Protein AF-A0AAN7Q742-F1 (afdb_monomer_lite)

Secondary structure (DSSP, 8-state):
-PPPPPGGGGSPPPS-SS--EE-HHHHHHHHHTTPPBTTTB-------GGGGG---------SS-TTHHHHHHHHHHHHHHHTT-TT----EETTHHHHHHTS-HHHHTTSTT--HHHHH--

Radius of gyration: 15.39 Å; chains: 1; bounding box: 45×22×41 Å

pLDDT: mean 76.86, std 18.13, range [30.62, 95.25]

Organism: NCBI:txid1690604

InterPro domains:
  IPR036873 Rhodanese-like domain superfamily [G3DSA:3.40.250.10] (50-120)
  IPR036873 Rhodanese-like domain superfamily [SSF52821] (8-108)

Foldseek 3Di:
DDDPDDPCVVDDFFPQQDFAEDELVNVLVCVVVVPDDPPNDDADDPDDVVCPPDPWPDGADDAPPSHRLSRVLSVVQNVCVVVVPPPDHGHHYVNTPLCQLPVDDSSCVSIGPDDNVSNPPD

Sequence (122 aa):
MAASKEWHEAYPNPRNQSPDAISRQALLERLRKGQKPGVDFLLVDLRKADHQMTRQLIRVHAGSSQHRGSRAAGWFDDLIKDRQVADVQSFILRDGIAGWARAGDEYTQMMDEYDAETWTSK

Structure (mmCIF, N/CA/C/O backbone):
data_AF-A0AAN7Q742-F1
#
_entry.id   AF-A0AAN7Q742-F1
#
loop_
_atom_site.group_PDB
_atom_site.id
_atom_site.type_symbol
_atom_site.label_atom_id
_atom_site.label_alt_id
_atom_site.label_comp_id
_atom_site.label_asym_id
_atom_site.label_entity_id
_atom_site.label_seq_id
_atom_site.pdbx_PDB_ins_code
_atom_site.Cartn_x
_atom_site.Cartn_y
_atom_site.Cartn_z
_atom_site.occupancy
_atom_site.B_iso_or_equiv
_atom_site.auth_seq_id
_atom_site.auth_comp_id
_atom_site.auth_asym_id
_atom_site.auth_atom_id
_atom_site.pdbx_PDB_model_num
ATOM 1 N N . MET A 1 1 ? 30.464 3.046 15.344 1.00 41.50 1 MET A N 1
ATOM 2 C CA . MET A 1 1 ? 29.508 1.945 15.096 1.00 41.50 1 MET A CA 1
ATOM 3 C C . MET A 1 1 ? 29.316 1.843 13.592 1.00 41.50 1 MET A C 1
ATOM 5 O O . MET A 1 1 ? 28.862 2.817 13.008 1.00 41.50 1 MET A O 1
ATOM 9 N N . ALA A 1 2 ? 29.749 0.756 12.950 1.00 45.69 2 ALA A N 1
ATOM 10 C CA . ALA A 1 2 ? 29.510 0.570 11.518 1.00 45.69 2 ALA A CA 1
ATOM 11 C C . ALA A 1 2 ? 28.006 0.353 11.291 1.00 45.69 2 ALA A C 1
ATOM 13 O O . ALA A 1 2 ? 27.400 -0.457 11.993 1.00 45.69 2 ALA A O 1
ATOM 14 N N . ALA A 1 3 ? 27.407 1.094 10.357 1.00 54.09 3 ALA A N 1
ATOM 15 C CA . ALA A 1 3 ? 26.034 0.847 9.936 1.00 54.09 3 ALA A CA 1
ATOM 16 C C . ALA A 1 3 ? 25.941 -0.595 9.421 1.00 54.09 3 ALA A C 1
ATOM 18 O O . ALA A 1 3 ? 26.733 -1.011 8.573 1.00 54.09 3 ALA A O 1
ATOM 19 N N . SER A 1 4 ? 25.020 -1.382 9.973 1.00 60.75 4 SER A N 1
ATOM 20 C CA . SER A 1 4 ? 24.768 -2.738 9.498 1.00 60.75 4 SER A CA 1
ATOM 21 C C . SER A 1 4 ? 24.327 -2.676 8.040 1.00 60.75 4 SER A C 1
ATOM 23 O O . SER A 1 4 ? 23.328 -2.023 7.740 1.00 60.75 4 SER A O 1
ATOM 25 N N . LYS A 1 5 ? 25.059 -3.360 7.156 1.00 67.50 5 LYS A N 1
ATOM 26 C CA . LYS A 1 5 ? 24.714 -3.489 5.739 1.00 67.50 5 LYS A CA 1
ATOM 27 C C . LYS A 1 5 ? 23.284 -4.013 5.613 1.00 67.50 5 LYS A C 1
ATOM 29 O O . LYS A 1 5 ? 22.964 -5.074 6.157 1.00 67.50 5 LYS A O 1
ATOM 34 N N . GLU A 1 6 ? 22.411 -3.279 4.938 1.00 73.56 6 GLU A N 1
ATOM 35 C CA . GLU A 1 6 ? 21.035 -3.724 4.771 1.00 73.56 6 GLU A CA 1
ATOM 36 C C . GLU A 1 6 ? 20.963 -4.909 3.788 1.00 73.56 6 GLU A C 1
ATOM 38 O O . GLU A 1 6 ? 21.650 -4.931 2.771 1.00 73.56 6 GLU A O 1
ATOM 43 N N . TRP A 1 7 ? 20.110 -5.910 4.049 1.00 74.00 7 TRP A N 1
ATOM 44 C CA . TRP A 1 7 ? 20.070 -7.151 3.247 1.00 74.00 7 TRP A CA 1
ATOM 45 C C . TRP A 1 7 ? 19.805 -6.908 1.754 1.00 74.00 7 TRP A C 1
ATOM 47 O O . TRP A 1 7 ? 20.313 -7.629 0.900 1.00 74.00 7 TRP A O 1
ATOM 57 N N . HIS A 1 8 ? 19.029 -5.873 1.431 1.00 70.19 8 HIS A N 1
ATOM 58 C CA . HIS A 1 8 ? 18.683 -5.520 0.059 1.00 70.19 8 HIS A CA 1
ATOM 59 C C . HIS A 1 8 ? 19.886 -4.943 -0.708 1.00 70.19 8 HIS A C 1
ATOM 61 O O . HIS A 1 8 ? 19.874 -4.913 -1.934 1.00 70.19 8 HIS A O 1
ATOM 67 N N . GLU A 1 9 ? 20.958 -4.522 -0.030 1.00 78.25 9 GLU A N 1
ATOM 68 C CA . GLU A 1 9 ? 22.229 -4.133 -0.661 1.00 78.25 9 GLU A CA 1
ATOM 69 C C . GLU A 1 9 ? 23.014 -5.325 -1.231 1.00 78.25 9 GLU A C 1
ATOM 71 O O . GLU A 1 9 ? 23.965 -5.120 -1.982 1.00 78.25 9 GLU A O 1
ATOM 76 N N . ALA A 1 10 ? 22.646 -6.567 -0.894 1.00 84.12 10 ALA A N 1
ATOM 77 C CA . ALA A 1 10 ? 23.221 -7.763 -1.514 1.00 84.12 10 ALA A CA 1
ATOM 78 C C . ALA A 1 10 ? 22.672 -8.030 -2.930 1.00 84.12 10 ALA A C 1
ATOM 80 O O . ALA A 1 10 ? 23.202 -8.880 -3.640 1.00 84.12 10 ALA A O 1
ATOM 81 N N . TYR A 1 11 ? 21.623 -7.310 -3.335 1.00 81.38 11 TYR A N 1
ATOM 82 C CA . TYR A 1 11 ? 20.916 -7.496 -4.598 1.00 81.38 11 TYR A CA 1
ATOM 83 C C . TYR A 1 11 ? 21.077 -6.265 -5.507 1.00 81.38 11 TYR A C 1
ATOM 85 O O . TYR A 1 11 ? 21.197 -5.136 -5.002 1.00 81.38 11 TYR A O 1
ATOM 93 N N . PRO A 1 12 ? 21.072 -6.451 -6.844 1.00 88.31 12 PRO A N 1
ATOM 94 C CA . PRO A 1 12 ? 21.173 -5.347 -7.794 1.00 88.31 12 PRO A CA 1
ATOM 95 C C . PRO A 1 12 ? 20.005 -4.369 -7.639 1.00 88.31 12 PRO A C 1
ATOM 97 O O . PRO A 1 12 ? 18.919 -4.728 -7.182 1.00 88.31 12 PRO A O 1
ATOM 100 N N . ASN A 1 13 ? 20.216 -3.115 -8.038 1.00 89.69 13 ASN A N 1
ATOM 101 C CA . ASN A 1 13 ? 19.116 -2.159 -8.129 1.00 89.69 13 ASN A CA 1
ATOM 102 C C . ASN A 1 13 ? 18.089 -2.624 -9.172 1.00 89.69 13 ASN A C 1
ATOM 104 O O . ASN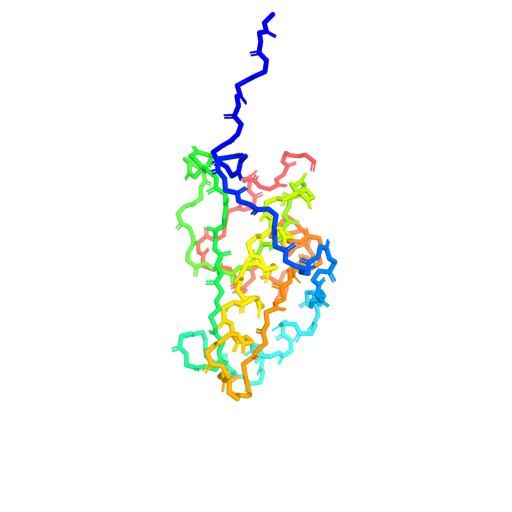 A 1 13 ? 18.502 -3.135 -10.214 1.00 89.69 13 ASN A O 1
ATOM 108 N N . PRO A 1 14 ? 16.784 -2.420 -8.925 1.00 89.69 14 PRO A N 1
ATOM 109 C CA . PRO A 1 14 ? 15.793 -2.601 -9.975 1.00 89.69 14 PRO A CA 1
ATOM 110 C C . PRO A 1 14 ? 16.036 -1.616 -11.123 1.00 89.69 14 PRO A C 1
ATOM 112 O O . PRO A 1 14 ? 16.585 -0.526 -10.903 1.00 89.69 14 PRO A O 1
ATOM 115 N N . ARG A 1 15 ? 15.597 -1.969 -12.339 1.00 92.62 15 ARG A N 1
ATOM 116 C CA . ARG A 1 15 ? 15.672 -1.052 -13.494 1.00 92.62 15 ARG A CA 1
ATOM 117 C C . ARG A 1 15 ? 14.778 0.163 -13.266 1.00 92.62 15 ARG A C 1
ATOM 119 O O . ARG A 1 15 ? 15.169 1.283 -13.584 1.00 92.62 15 ARG A O 1
ATOM 126 N N . ASN A 1 16 ? 13.604 -0.049 -12.673 1.00 83.38 16 ASN A N 1
ATOM 127 C CA . ASN A 1 16 ? 12.715 1.026 -12.252 1.00 83.38 16 ASN A CA 1
ATOM 128 C C . ASN A 1 16 ? 13.033 1.485 -10.820 1.00 83.38 16 ASN A C 1
ATOM 130 O O . ASN A 1 16 ? 12.700 0.811 -9.845 1.00 83.38 16 ASN A O 1
ATOM 134 N N . GLN A 1 17 ? 13.665 2.655 -10.697 1.00 82.44 17 GLN A N 1
ATOM 135 C CA . GLN A 1 17 ? 14.000 3.267 -9.404 1.00 82.44 17 GLN A CA 1
ATOM 136 C C . GLN A 1 17 ? 12.948 4.264 -8.902 1.00 82.44 17 GLN A C 1
ATOM 138 O O . GLN A 1 17 ? 13.081 4.800 -7.803 1.00 82.44 17 GLN A O 1
ATOM 143 N N . SER A 1 18 ? 11.895 4.520 -9.678 1.00 83.88 18 SER A N 1
ATOM 144 C CA . SER A 1 18 ? 10.779 5.391 -9.297 1.00 83.88 18 SER A CA 1
ATOM 145 C C . SER A 1 18 ? 9.458 4.687 -9.600 1.00 83.88 18 SER A C 1
ATOM 147 O O . SER A 1 18 ? 8.766 5.071 -10.541 1.00 83.88 18 SER A O 1
ATOM 149 N N . PRO A 1 19 ? 9.119 3.626 -8.840 1.00 82.44 19 PRO A N 1
ATOM 150 C CA . PRO A 1 19 ? 7.894 2.876 -9.071 1.00 82.44 19 PRO A CA 1
ATOM 151 C C . PRO A 1 19 ? 6.661 3.756 -8.905 1.00 82.44 19 PRO A C 1
ATOM 153 O O . PRO A 1 19 ? 6.647 4.684 -8.089 1.00 82.44 19 PRO A O 1
ATOM 156 N N . ASP A 1 20 ? 5.604 3.404 -9.629 1.00 83.69 20 ASP A N 1
ATOM 157 C CA . ASP A 1 20 ? 4.326 4.089 -9.522 1.00 83.69 20 ASP A CA 1
ATOM 158 C C . ASP A 1 20 ? 3.764 3.986 -8.101 1.00 83.69 20 ASP A C 1
ATOM 160 O O . ASP A 1 20 ? 3.949 2.995 -7.389 1.00 83.69 20 ASP A O 1
ATOM 164 N N . ALA A 1 21 ? 3.041 5.021 -7.680 1.00 84.75 21 ALA A N 1
ATOM 165 C CA . ALA A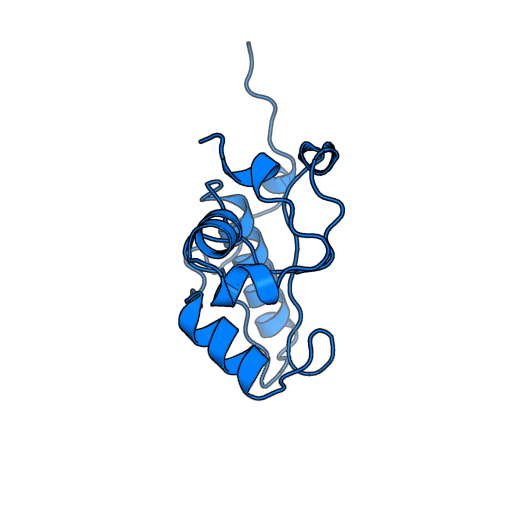 1 21 ? 2.447 5.087 -6.354 1.00 84.75 21 ALA A CA 1
ATOM 166 C C . ALA A 1 21 ? 0.919 5.106 -6.427 1.00 84.75 21 ALA A C 1
ATOM 168 O O . ALA A 1 21 ? 0.337 5.973 -7.081 1.00 84.75 21 ALA A O 1
ATOM 169 N N . ILE A 1 22 ? 0.266 4.223 -5.670 1.00 88.19 22 ILE A N 1
ATOM 170 C CA . ILE A 1 22 ? -1.174 4.286 -5.406 1.00 88.19 22 ILE A CA 1
ATOM 171 C C . ILE A 1 22 ? -1.431 5.123 -4.145 1.00 88.19 22 ILE A C 1
ATOM 173 O O . ILE A 1 22 ? -0.676 5.057 -3.172 1.00 88.19 22 ILE A O 1
ATOM 177 N N . SER A 1 23 ? -2.480 5.946 -4.152 1.00 91.81 23 SER A N 1
ATOM 178 C CA . SER A 1 23 ? -2.907 6.685 -2.959 1.00 91.81 23 SER A CA 1
ATOM 179 C C . SER A 1 23 ? -3.750 5.805 -2.036 1.00 91.81 23 SER A C 1
ATOM 181 O O . SER A 1 23 ? -4.414 4.867 -2.484 1.00 91.81 23 SER A O 1
ATOM 183 N N . ARG A 1 24 ? -3.784 6.144 -0.741 1.00 92.00 24 ARG A N 1
ATOM 184 C CA . ARG A 1 24 ? -4.675 5.480 0.222 1.00 92.00 24 ARG A CA 1
ATOM 185 C C . ARG A 1 24 ? -6.145 5.569 -0.197 1.00 92.00 24 ARG A C 1
ATOM 187 O O . ARG A 1 24 ? -6.850 4.577 -0.106 1.00 92.00 24 ARG A O 1
ATOM 194 N N . GLN A 1 25 ? -6.576 6.706 -0.745 1.00 95.25 25 GLN A N 1
ATOM 195 C CA . GLN A 1 25 ? -7.941 6.903 -1.237 1.00 95.25 25 GLN A CA 1
ATOM 196 C C . GLN A 1 25 ? -8.255 5.945 -2.389 1.00 95.25 25 GLN A C 1
ATOM 198 O O . GLN A 1 25 ? -9.267 5.257 -2.362 1.00 95.25 25 GLN A O 1
ATOM 203 N N . ALA A 1 26 ? -7.369 5.853 -3.387 1.00 92.50 26 ALA A N 1
ATOM 204 C CA . ALA A 1 26 ? -7.588 4.980 -4.537 1.00 92.50 26 ALA A CA 1
ATOM 205 C C . ALA A 1 26 ? -7.643 3.500 -4.133 1.00 92.50 26 ALA A C 1
ATOM 207 O O . ALA A 1 26 ? -8.426 2.738 -4.697 1.00 92.50 26 ALA A O 1
ATOM 208 N N . LEU A 1 27 ? -6.833 3.090 -3.154 1.00 91.12 27 LEU A N 1
ATOM 209 C CA . LEU A 1 27 ? -6.877 1.730 -2.626 1.00 91.12 27 LEU A CA 1
ATOM 210 C C . LEU A 1 27 ? -8.120 1.475 -1.758 1.00 91.12 27 LEU A C 1
ATOM 212 O O . LEU A 1 27 ? -8.733 0.418 -1.883 1.00 91.12 27 LEU A O 1
ATOM 216 N N . LEU A 1 28 ? -8.537 2.439 -0.935 1.00 92.81 28 LEU A N 1
ATOM 217 C CA . LEU A 1 28 ? -9.779 2.345 -0.166 1.00 92.81 28 LEU A CA 1
ATOM 218 C C . LEU A 1 28 ? -10.994 2.191 -1.088 1.00 92.81 28 LEU A C 1
ATOM 220 O O . LEU A 1 28 ? -11.844 1.338 -0.854 1.00 92.81 28 LEU A O 1
ATOM 224 N N . GLU A 1 29 ? -11.039 2.940 -2.189 1.00 94.44 29 GLU A N 1
ATOM 225 C CA . GLU A 1 29 ? -12.103 2.811 -3.187 1.00 94.44 29 GLU A CA 1
ATOM 226 C C . GLU A 1 29 ? -12.120 1.434 -3.865 1.00 94.44 29 GLU A C 1
ATOM 228 O O . GLU A 1 29 ? -13.192 0.900 -4.147 1.00 94.44 29 GLU A O 1
ATOM 233 N N . ARG A 1 30 ? -10.957 0.812 -4.094 1.00 90.00 30 ARG A N 1
ATOM 234 C CA . ARG A 1 30 ? -10.885 -0.573 -4.593 1.00 90.00 30 ARG A CA 1
ATOM 235 C C . ARG A 1 30 ? -11.496 -1.558 -3.600 1.00 90.00 30 ARG A C 1
ATOM 237 O O . ARG A 1 30 ? -12.313 -2.388 -3.996 1.00 90.00 30 ARG A O 1
ATOM 244 N N . LEU A 1 31 ? -11.150 -1.421 -2.321 1.00 89.88 31 LEU A N 1
ATOM 245 C CA . LEU A 1 31 ? -11.699 -2.247 -1.247 1.00 89.88 31 LEU A CA 1
ATOM 246 C C . LEU A 1 31 ? -13.220 -2.067 -1.116 1.00 89.88 31 LEU A C 1
ATOM 248 O O . LEU A 1 31 ? -13.954 -3.051 -1.070 1.00 89.88 31 LEU A O 1
ATOM 252 N N . ARG A 1 32 ? -13.711 -0.822 -1.147 1.00 91.94 32 ARG A N 1
ATOM 253 C CA . ARG A 1 32 ? -15.150 -0.499 -1.099 1.00 91.94 32 ARG A CA 1
ATOM 254 C C . ARG A 1 32 ? -15.931 -1.051 -2.286 1.00 91.94 32 ARG A C 1
ATOM 256 O O . ARG A 1 32 ? -17.075 -1.462 -2.130 1.00 91.94 32 ARG A O 1
ATOM 263 N N . LYS A 1 33 ? -15.308 -1.103 -3.466 1.00 93.88 33 LYS A N 1
ATOM 264 C CA . LYS A 1 33 ? -15.876 -1.739 -4.667 1.00 93.88 33 LYS A CA 1
ATOM 265 C C . LYS A 1 33 ? -15.874 -3.269 -4.605 1.00 93.88 33 LYS A C 1
ATOM 267 O O . LYS A 1 33 ? -16.307 -3.908 -5.558 1.00 93.88 33 LYS A O 1
ATOM 272 N N . GLY A 1 34 ? -15.401 -3.858 -3.507 1.00 89.19 34 GLY A N 1
ATOM 273 C CA . GLY A 1 34 ? -15.400 -5.298 -3.290 1.00 89.19 34 GLY A CA 1
ATOM 274 C C . GLY A 1 34 ? -14.250 -6.033 -3.973 1.00 89.19 34 GLY A C 1
ATOM 275 O O . GLY A 1 34 ? -14.330 -7.256 -4.086 1.00 89.19 34 GLY A O 1
ATOM 276 N N . GLN A 1 35 ? -13.196 -5.331 -4.417 1.00 87.19 35 GLN A N 1
ATOM 277 C CA . GLN A 1 35 ? -11.982 -6.004 -4.885 1.00 87.19 35 GLN A CA 1
ATOM 278 C C . GLN A 1 35 ? -11.354 -6.787 -3.733 1.00 87.19 35 GLN A C 1
ATOM 280 O O . GLN A 1 35 ? -11.168 -6.260 -2.632 1.00 87.19 35 GLN A O 1
ATOM 285 N N . LYS A 1 36 ? -11.023 -8.050 -3.992 1.00 79.12 36 LYS A N 1
ATOM 286 C CA . LYS A 1 36 ? -10.573 -9.004 -2.984 1.00 79.12 36 LYS A CA 1
ATOM 287 C C . LYS A 1 36 ? -9.050 -9.150 -3.017 1.00 79.12 36 LYS A C 1
ATOM 289 O O . LYS A 1 36 ? -8.497 -9.546 -4.051 1.00 79.12 36 LYS A O 1
ATOM 294 N N . PRO A 1 37 ? -8.360 -8.907 -1.887 1.00 78.69 37 PRO A N 1
ATOM 295 C CA . PRO A 1 37 ? -6.959 -9.277 -1.742 1.00 78.69 37 PRO A CA 1
ATOM 296 C C . PRO A 1 37 ? -6.739 -10.765 -2.055 1.00 78.69 37 PRO A C 1
ATOM 298 O O . PRO A 1 37 ? -7.534 -11.615 -1.657 1.00 78.69 37 PRO A O 1
ATOM 301 N N . GLY A 1 38 ? -5.660 -11.087 -2.768 1.00 73.94 38 GLY A N 1
ATOM 302 C CA . GLY A 1 38 ? -5.326 -12.452 -3.192 1.00 73.94 38 GLY A CA 1
ATOM 303 C C . GLY A 1 38 ? -6.072 -12.943 -4.437 1.00 73.94 38 GLY A C 1
ATOM 304 O O . GLY A 1 38 ? -5.732 -14.007 -4.946 1.00 73.94 38 GLY A O 1
ATOM 305 N N . VAL A 1 39 ? -7.040 -12.170 -4.942 1.00 82.25 39 VAL A N 1
ATOM 306 C CA . VAL A 1 39 ? -7.725 -12.427 -6.217 1.00 82.25 39 VAL A CA 1
ATOM 307 C C . VAL A 1 39 ? -7.445 -11.285 -7.189 1.00 82.25 39 VAL A C 1
ATOM 309 O O . VAL A 1 39 ? -6.795 -11.497 -8.206 1.00 82.25 39 VAL A O 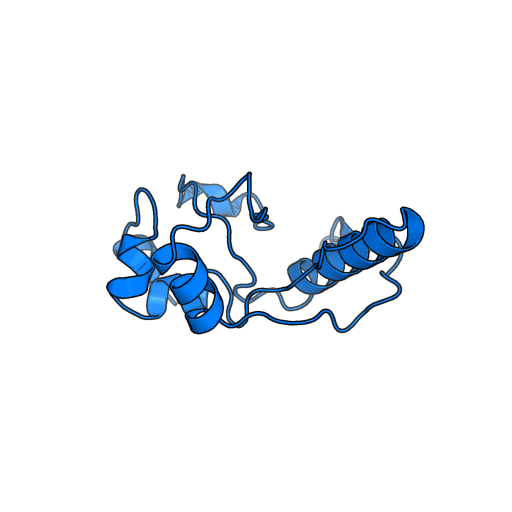1
ATOM 312 N N . ASP A 1 40 ? -7.876 -10.069 -6.841 1.00 82.31 40 ASP A N 1
ATOM 313 C CA . ASP A 1 40 ? -7.791 -8.896 -7.721 1.00 82.31 40 ASP A CA 1
ATOM 314 C C . ASP A 1 40 ? -6.481 -8.123 -7.546 1.00 82.31 40 ASP A C 1
ATOM 316 O O . ASP A 1 40 ? -5.984 -7.478 -8.467 1.00 82.31 40 ASP A O 1
ATOM 320 N N . PHE A 1 41 ? -5.914 -8.159 -6.341 1.00 83.19 41 PHE A N 1
ATOM 321 C CA . PHE A 1 41 ? -4.615 -7.569 -6.059 1.00 83.19 41 PHE A CA 1
ATOM 322 C C . PHE A 1 41 ? -3.905 -8.333 -4.950 1.00 83.19 41 PHE A C 1
ATOM 324 O O . PHE A 1 41 ? -4.523 -8.853 -4.020 1.00 83.19 41 PHE A O 1
ATOM 331 N N . LEU A 1 42 ? -2.579 -8.364 -5.023 1.00 83.88 42 LEU A N 1
ATOM 332 C CA . LEU A 1 42 ? -1.742 -8.765 -3.906 1.00 83.88 42 LEU A CA 1
ATOM 333 C C . LEU A 1 42 ? -1.207 -7.513 -3.241 1.00 83.88 42 LEU A C 1
ATOM 335 O O . LEU A 1 42 ? -0.824 -6.549 -3.904 1.00 83.88 42 LEU A O 1
ATOM 339 N N . LEU A 1 43 ? -1.099 -7.574 -1.926 1.00 77.69 43 LEU A N 1
ATOM 340 C CA . LEU A 1 43 ? -0.281 -6.622 -1.220 1.00 77.69 43 LEU A CA 1
ATOM 341 C C . LEU A 1 43 ? 0.847 -7.277 -0.452 1.00 77.69 43 LEU A C 1
ATOM 343 O O . LEU A 1 43 ? 0.789 -8.476 -0.204 1.00 77.69 43 LEU A O 1
ATOM 347 N N . VAL A 1 44 ? 1.899 -6.515 -0.132 1.00 77.75 44 VAL A N 1
ATOM 348 C CA . VAL A 1 44 ? 3.146 -7.036 0.447 1.00 77.75 44 VAL A CA 1
ATOM 349 C C . VAL A 1 44 ? 3.648 -6.166 1.613 1.00 77.75 44 VAL A C 1
ATOM 351 O O . VAL A 1 44 ? 3.995 -5.002 1.438 1.00 77.75 44 VAL A O 1
ATOM 354 N N . ASP A 1 45 ? 3.645 -6.772 2.805 1.00 75.81 45 ASP A N 1
ATOM 355 C CA . ASP A 1 45 ? 4.250 -6.350 4.080 1.00 75.81 45 ASP A CA 1
ATOM 356 C C . ASP A 1 45 ? 5.791 -6.396 4.072 1.00 75.81 45 ASP A C 1
ATOM 358 O O . ASP A 1 45 ? 6.312 -7.503 4.156 1.00 75.81 45 ASP A O 1
ATOM 362 N N . LEU A 1 46 ? 6.534 -5.288 3.957 1.00 72.56 46 LEU A N 1
ATOM 363 C CA . LEU A 1 46 ? 8.013 -5.306 3.900 1.00 72.56 46 LEU A CA 1
ATOM 364 C C . LEU A 1 46 ? 8.724 -4.790 5.168 1.00 72.56 46 LEU A C 1
ATOM 366 O O . LEU A 1 46 ? 9.942 -4.551 5.152 1.00 72.56 46 LEU A O 1
ATOM 370 N N . ARG A 1 47 ? 7.995 -4.602 6.273 1.00 72.31 47 ARG A N 1
ATOM 371 C CA . ARG A 1 47 ? 8.580 -4.303 7.591 1.00 72.31 47 ARG A CA 1
ATOM 372 C C . ARG A 1 47 ? 9.431 -5.489 8.093 1.00 72.31 47 ARG A C 1
ATOM 374 O O . ARG A 1 47 ? 9.229 -6.632 7.684 1.00 72.31 47 ARG A O 1
ATOM 381 N N . LYS A 1 48 ? 10.463 -5.217 8.905 1.00 64.38 48 LYS A N 1
ATOM 382 C CA . LYS A 1 48 ? 11.329 -6.257 9.519 1.00 64.38 48 LYS A CA 1
ATOM 383 C C . LYS A 1 48 ? 10.707 -6.643 10.878 1.00 64.38 48 LYS A C 1
ATOM 385 O O . LYS A 1 48 ? 9.574 -6.290 11.154 1.00 64.38 48 LYS A O 1
ATOM 390 N N . ALA A 1 49 ? 11.422 -7.370 11.743 1.00 47.50 49 ALA A N 1
ATOM 391 C CA . ALA A 1 49 ? 10.991 -7.765 13.095 1.00 47.50 49 ALA A CA 1
ATOM 392 C C . ALA A 1 49 ? 10.666 -6.614 14.087 1.00 47.50 49 ALA A C 1
ATOM 394 O O . ALA A 1 49 ? 10.605 -6.851 15.288 1.00 47.50 49 ALA A O 1
ATOM 395 N N . ASP A 1 50 ? 10.375 -5.400 13.611 1.00 52.44 50 ASP A N 1
ATOM 396 C CA . ASP A 1 50 ? 9.441 -4.480 14.272 1.00 52.44 50 ASP A CA 1
ATOM 397 C C . ASP A 1 50 ? 7.983 -5.016 14.289 1.00 52.44 50 ASP A C 1
ATOM 399 O O . ASP A 1 50 ? 7.119 -4.442 14.945 1.00 52.44 50 ASP A O 1
ATOM 403 N N . HIS A 1 51 ? 7.734 -6.188 13.681 1.00 46.94 51 HIS A N 1
ATOM 404 C CA . HIS A 1 51 ? 6.513 -7.012 13.794 1.00 46.94 51 HIS A CA 1
ATOM 405 C C . HIS A 1 51 ? 6.064 -7.375 15.224 1.00 46.94 51 HIS A C 1
ATOM 407 O O . HIS A 1 51 ? 4.959 -7.888 15.384 1.00 46.94 51 HIS A O 1
ATOM 413 N N . GLN A 1 52 ? 6.874 -7.156 16.271 1.00 39.47 52 GLN A N 1
ATOM 414 C CA . GLN A 1 52 ? 6.486 -7.506 17.650 1.00 39.47 52 GLN A CA 1
ATOM 415 C C . GLN A 1 52 ? 5.303 -6.691 18.201 1.00 39.47 52 GLN A C 1
ATOM 417 O O . GLN A 1 52 ? 4.797 -7.045 19.258 1.00 39.47 52 GLN A O 1
ATOM 422 N N . MET A 1 53 ? 4.821 -5.667 17.487 1.00 40.75 53 MET A N 1
ATOM 423 C CA . MET A 1 53 ? 3.696 -4.837 17.940 1.00 40.75 53 MET A CA 1
ATOM 424 C C . MET A 1 53 ? 2.493 -4.795 16.984 1.00 40.75 53 MET A C 1
ATOM 426 O O . MET A 1 53 ? 1.627 -3.962 17.166 1.00 40.75 53 MET A O 1
ATOM 430 N N . THR A 1 54 ? 2.384 -5.642 15.954 1.00 37.81 54 THR A N 1
ATOM 431 C CA . THR A 1 54 ? 1.132 -5.735 15.162 1.00 37.81 54 THR A CA 1
ATOM 432 C C . THR A 1 54 ? 1.056 -7.066 14.418 1.00 37.81 54 THR A C 1
ATOM 434 O O . THR A 1 54 ? 1.653 -7.231 13.354 1.00 37.81 54 THR A O 1
ATOM 437 N N . ARG A 1 55 ? 0.294 -8.029 14.945 1.00 34.44 55 ARG A N 1
ATOM 438 C CA . ARG A 1 55 ? -0.116 -9.218 14.186 1.00 34.44 55 ARG A CA 1
ATOM 439 C C . ARG A 1 55 ? -1.355 -8.888 13.354 1.00 34.44 55 ARG A C 1
ATOM 441 O O . ARG A 1 55 ? -2.398 -9.442 13.605 1.00 34.44 55 ARG A O 1
ATOM 448 N N . GLN A 1 56 ? -1.248 -8.013 12.354 1.00 31.83 56 GLN A N 1
ATOM 449 C CA . GLN A 1 56 ? -2.416 -7.648 11.541 1.00 31.83 56 GLN A CA 1
ATOM 450 C C . GLN A 1 56 ? -2.248 -7.941 10.064 1.00 31.83 56 GLN A C 1
ATOM 452 O O . GLN A 1 56 ? -1.330 -7.441 9.409 1.00 31.83 56 GLN A O 1
ATOM 457 N N . LEU A 1 57 ? -3.168 -8.744 9.537 1.00 34.53 57 LEU A N 1
ATOM 458 C CA . LEU A 1 57 ? -3.224 -9.198 8.158 1.00 34.53 57 LEU A CA 1
ATOM 459 C C . LEU A 1 57 ? -3.859 -8.144 7.239 1.00 34.53 57 LEU A C 1
ATOM 461 O O . LEU A 1 57 ? -4.834 -8.420 6.562 1.00 34.53 57 LEU A O 1
ATOM 465 N N . ILE A 1 58 ? -3.281 -6.947 7.128 1.00 31.11 58 ILE A N 1
ATOM 466 C CA . ILE A 1 58 ? -3.699 -5.977 6.096 1.00 31.11 58 ILE A CA 1
ATOM 467 C C . ILE A 1 58 ? -2.468 -5.486 5.424 1.00 31.11 58 ILE A C 1
ATOM 469 O O . ILE A 1 58 ? -1.533 -4.958 6.027 1.00 31.11 58 ILE A O 1
ATOM 473 N N . ARG A 1 59 ? -2.438 -5.734 4.138 1.00 42.34 59 ARG A N 1
ATOM 474 C CA . ARG A 1 59 ? -1.201 -5.648 3.422 1.00 42.34 59 ARG A CA 1
ATOM 475 C C . ARG A 1 59 ? -1.364 -4.384 2.597 1.00 42.34 59 ARG A C 1
ATOM 477 O O . ARG A 1 59 ? -2.260 -4.371 1.779 1.00 42.34 59 ARG A O 1
ATOM 484 N N . VAL A 1 60 ? -0.614 -3.326 2.945 1.00 30.62 60 VAL A N 1
ATOM 485 C CA . VAL A 1 60 ? -0.304 -2.062 2.231 1.00 30.62 60 VAL A CA 1
ATOM 486 C C . VAL A 1 60 ? 0.913 -1.390 2.890 1.00 30.62 60 VAL A C 1
ATOM 488 O O . VAL A 1 60 ? 0.854 -1.176 4.087 1.00 30.62 60 VAL A O 1
ATOM 491 N N . HIS A 1 61 ? 2.014 -1.026 2.200 1.00 46.31 61 HIS A N 1
ATOM 492 C CA . HIS A 1 61 ? 3.156 -0.307 2.834 1.00 46.31 61 HIS A CA 1
ATOM 493 C C . HIS A 1 61 ? 3.954 0.592 1.848 1.00 46.31 61 HIS A C 1
ATOM 495 O O . HIS A 1 61 ? 4.155 0.205 0.702 1.00 46.31 61 HIS A O 1
ATOM 501 N N . ALA A 1 62 ? 4.316 1.843 2.203 1.00 40.16 62 ALA A N 1
ATOM 502 C CA . ALA A 1 62 ? 5.639 2.256 2.721 1.00 40.16 62 ALA A CA 1
ATOM 503 C C . ALA A 1 62 ? 5.603 3.392 3.783 1.00 40.16 62 ALA A C 1
ATOM 505 O O . ALA A 1 62 ? 5.501 4.570 3.459 1.00 40.16 62 ALA A O 1
ATOM 506 N N . GLY A 1 63 ? 5.667 3.039 5.070 1.00 34.81 63 GLY A N 1
ATOM 507 C CA . GLY A 1 63 ? 5.841 3.973 6.189 1.00 34.81 63 GLY A CA 1
ATOM 508 C C . GLY A 1 63 ? 7.331 4.215 6.443 1.00 34.81 63 GLY A C 1
ATOM 509 O O . GLY A 1 63 ? 8.065 3.270 6.719 1.00 34.81 63 GLY A O 1
ATOM 510 N N . SER A 1 64 ? 7.768 5.464 6.273 1.00 40.03 64 SER A N 1
ATOM 511 C CA . SER A 1 64 ? 9.095 6.041 6.590 1.00 40.03 64 SER A CA 1
ATOM 512 C C . SER A 1 64 ? 10.379 5.378 6.047 1.00 40.03 64 SER A C 1
ATOM 514 O O . SER A 1 64 ? 11.457 5.946 6.202 1.00 40.03 64 SER A O 1
ATOM 516 N N . SER A 1 65 ? 10.316 4.252 5.332 1.00 42.75 65 SER A N 1
ATOM 517 C CA . SER A 1 65 ? 11.476 3.627 4.670 1.00 42.75 65 SER A CA 1
ATOM 518 C C . SER A 1 65 ? 11.459 3.889 3.160 1.00 42.75 65 SER A C 1
ATOM 520 O O . SER A 1 65 ? 11.085 3.003 2.393 1.00 42.75 65 SER A O 1
ATOM 522 N N . GLN A 1 66 ? 11.882 5.080 2.721 1.00 54.38 66 GLN A N 1
ATOM 523 C CA . GLN A 1 66 ? 11.877 5.498 1.301 1.00 54.38 66 GLN A CA 1
ATOM 524 C C . GLN A 1 66 ? 12.536 4.494 0.322 1.00 54.38 66 GLN A C 1
ATOM 526 O O . GLN A 1 66 ? 12.227 4.506 -0.865 1.00 54.38 66 GLN A O 1
ATOM 531 N N . HIS A 1 67 ? 13.403 3.592 0.802 1.00 63.41 67 HIS A N 1
ATOM 532 C CA . HIS A 1 67 ? 14.230 2.725 -0.046 1.00 63.41 67 HIS A CA 1
ATOM 533 C C . HIS A 1 67 ? 13.712 1.286 -0.232 1.00 63.41 67 HIS A C 1
ATOM 535 O O . HIS A 1 67 ? 13.847 0.733 -1.321 1.00 63.41 67 HIS A O 1
ATOM 541 N N . ARG A 1 68 ? 13.106 0.653 0.786 1.00 75.06 68 ARG A N 1
ATOM 542 C CA . ARG A 1 68 ? 12.731 -0.781 0.718 1.00 75.06 68 ARG A CA 1
ATOM 543 C C . ARG A 1 68 ? 11.488 -1.033 -0.131 1.00 75.06 68 ARG A C 1
ATOM 545 O O . ARG A 1 68 ? 11.509 -1.917 -0.982 1.00 75.06 68 ARG A O 1
ATOM 552 N N . GLY A 1 69 ? 10.433 -0.244 0.090 1.00 74.06 69 GLY A N 1
ATOM 553 C CA . GLY A 1 69 ? 9.190 -0.345 -0.681 1.00 74.06 69 GLY A CA 1
ATOM 554 C C . GLY A 1 69 ? 9.432 -0.061 -2.161 1.00 74.06 69 GLY A C 1
ATOM 555 O O . GLY A 1 69 ? 9.045 -0.856 -3.009 1.00 74.06 69 GLY A O 1
ATOM 556 N N . SER A 1 70 ? 10.175 1.008 -2.453 1.00 80.00 70 SER A N 1
ATOM 557 C CA . SER A 1 70 ? 10.552 1.385 -3.817 1.00 80.00 70 SER A CA 1
ATOM 558 C C . SER A 1 70 ? 11.418 0.318 -4.496 1.00 80.00 70 SER A C 1
ATOM 560 O O . SER A 1 70 ? 11.162 -0.041 -5.640 1.00 80.00 70 SER A O 1
ATOM 562 N N . ARG A 1 71 ? 12.404 -0.265 -3.794 1.00 86.12 71 ARG A N 1
ATOM 563 C CA . ARG A 1 71 ? 13.219 -1.347 -4.374 1.00 86.12 71 ARG A CA 1
ATOM 564 C C . ARG A 1 71 ? 12.405 -2.603 -4.667 1.00 86.12 71 ARG A C 1
ATOM 566 O O . ARG A 1 71 ? 12.520 -3.148 -5.757 1.00 86.12 71 ARG A O 1
ATOM 573 N N . ALA A 1 72 ? 11.565 -3.037 -3.732 1.00 85.94 72 ALA A N 1
ATOM 574 C CA . ALA A 1 72 ? 10.728 -4.211 -3.943 1.00 85.94 72 ALA A CA 1
ATOM 575 C C . ALA A 1 72 ? 9.714 -4.001 -5.073 1.00 85.94 72 AL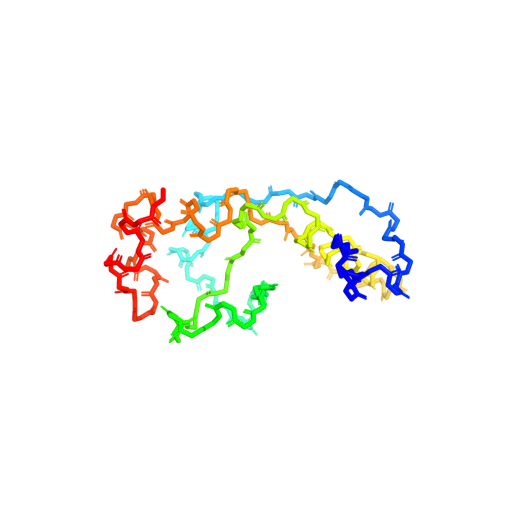A A C 1
ATOM 577 O O . ALA A 1 72 ? 9.589 -4.866 -5.934 1.00 85.94 72 ALA A O 1
ATOM 578 N N . ALA A 1 73 ? 9.039 -2.848 -5.112 1.00 85.81 73 ALA A N 1
ATOM 579 C CA . ALA A 1 73 ? 8.111 -2.527 -6.191 1.00 85.81 73 ALA A CA 1
ATOM 580 C C . ALA A 1 73 ? 8.823 -2.487 -7.552 1.00 85.81 73 ALA A C 1
ATOM 582 O O . ALA A 1 73 ? 8.288 -3.024 -8.521 1.00 85.81 73 ALA A O 1
ATOM 583 N N . GLY A 1 74 ? 10.043 -1.942 -7.606 1.00 89.06 74 GLY A N 1
ATOM 584 C CA . GLY A 1 74 ? 10.888 -1.974 -8.798 1.00 89.06 74 GLY A CA 1
ATOM 585 C C . GLY A 1 74 ? 11.290 -3.393 -9.217 1.00 89.06 74 GLY A C 1
ATOM 586 O O . GLY A 1 74 ? 11.225 -3.713 -10.397 1.00 89.06 74 GLY A O 1
ATOM 587 N N . TRP A 1 75 ? 11.645 -4.277 -8.278 1.00 91.19 75 TRP A N 1
ATOM 588 C CA . TRP A 1 75 ? 11.957 -5.678 -8.601 1.00 91.19 75 TRP A CA 1
ATOM 589 C C . TRP A 1 75 ? 10.731 -6.461 -9.079 1.00 91.19 75 TRP A C 1
ATOM 591 O O . TRP A 1 75 ? 10.851 -7.306 -9.962 1.00 91.19 75 TRP A O 1
ATOM 601 N N . PHE A 1 76 ? 9.549 -6.186 -8.524 1.00 89.81 76 PHE A N 1
ATOM 602 C CA . PHE A 1 76 ? 8.306 -6.767 -9.031 1.00 89.81 76 PHE A CA 1
ATOM 603 C C . PHE A 1 76 ? 7.981 -6.261 -10.435 1.00 89.81 76 PHE A C 1
ATOM 605 O O . PHE A 1 76 ? 7.621 -7.065 -11.286 1.00 89.81 76 PHE A O 1
ATOM 612 N N . ASP A 1 77 ? 8.148 -4.964 -10.692 1.00 88.81 77 ASP A N 1
ATOM 613 C CA . ASP A 1 77 ? 7.975 -4.373 -12.023 1.00 88.81 77 ASP A CA 1
ATOM 614 C C . ASP A 1 77 ? 8.939 -5.004 -13.041 1.00 88.81 77 ASP A C 1
ATOM 616 O O . ASP A 1 77 ? 8.535 -5.400 -14.135 1.00 88.81 77 ASP A O 1
ATOM 620 N N . ASP A 1 78 ? 10.195 -5.204 -12.639 1.00 92.44 78 ASP A N 1
ATOM 621 C CA . ASP A 1 78 ? 11.184 -5.922 -13.434 1.00 92.44 78 ASP A CA 1
ATOM 622 C C . ASP A 1 78 ? 10.722 -7.350 -13.765 1.00 92.44 78 ASP A C 1
ATOM 624 O O . ASP A 1 78 ? 10.733 -7.757 -14.927 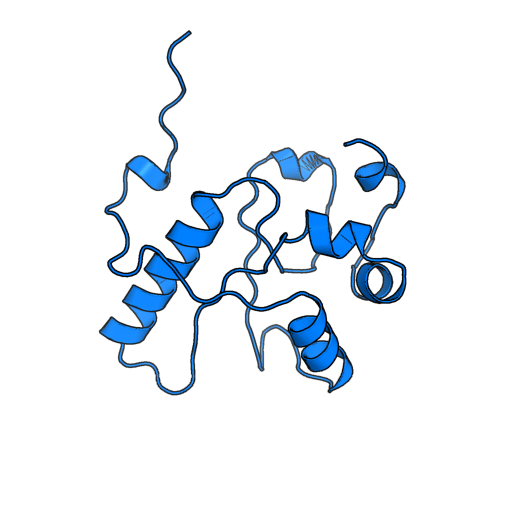1.00 92.44 78 ASP A O 1
ATOM 628 N N . LEU A 1 79 ? 10.267 -8.098 -12.758 1.00 90.12 79 LEU A N 1
ATOM 629 C CA . LEU A 1 79 ? 9.793 -9.467 -12.941 1.00 90.12 79 LEU A CA 1
ATOM 630 C C . LEU A 1 79 ? 8.556 -9.535 -13.848 1.00 90.12 79 LEU A C 1
ATOM 632 O O . LEU A 1 79 ? 8.492 -10.406 -14.712 1.00 90.12 79 LEU A O 1
ATOM 636 N N . ILE A 1 80 ? 7.589 -8.630 -13.674 1.00 88.12 80 ILE A N 1
ATOM 637 C CA . ILE A 1 80 ? 6.375 -8.544 -14.502 1.00 88.12 80 ILE A CA 1
ATOM 638 C C . ILE A 1 80 ? 6.756 -8.322 -15.968 1.00 88.12 80 ILE A C 1
ATOM 640 O O . ILE A 1 80 ? 6.254 -9.028 -16.844 1.00 88.12 80 ILE A O 1
ATOM 644 N N . LYS A 1 81 ? 7.684 -7.392 -16.227 1.00 90.56 81 LYS A N 1
ATOM 645 C CA . LYS A 1 81 ? 8.175 -7.076 -17.576 1.00 90.56 81 LYS A CA 1
ATOM 646 C C . LYS A 1 81 ? 8.940 -8.237 -18.198 1.00 90.56 81 LYS A C 1
ATOM 648 O O . LYS A 1 81 ? 8.662 -8.598 -19.338 1.00 90.56 81 LYS A O 1
ATOM 653 N N . ASP A 1 82 ? 9.849 -8.858 -17.451 1.00 94.69 82 ASP A N 1
ATOM 654 C CA . ASP A 1 82 ? 10.659 -9.978 -17.950 1.00 94.69 82 ASP A CA 1
ATOM 655 C C . ASP A 1 82 ? 9.816 -11.220 -18.239 1.00 94.69 82 ASP A C 1
ATOM 657 O O . ASP A 1 82 ? 10.119 -11.992 -19.147 1.00 94.69 82 ASP A O 1
ATOM 661 N N . ARG A 1 83 ? 8.749 -11.421 -17.462 1.00 94.44 83 ARG A N 1
ATOM 662 C CA . ARG A 1 83 ? 7.803 -12.528 -17.641 1.00 94.44 83 ARG A CA 1
ATOM 663 C C . ARG A 1 83 ? 6.641 -12.186 -18.569 1.00 94.44 83 ARG A C 1
ATOM 665 O O . ARG A 1 83 ? 5.837 -13.072 -18.839 1.00 94.44 83 ARG A O 1
ATOM 672 N N . GLN A 1 84 ? 6.562 -10.944 -19.048 1.00 91.81 84 GLN A N 1
ATOM 673 C CA . GLN A 1 84 ? 5.496 -10.439 -19.915 1.00 91.81 84 GLN A CA 1
ATOM 674 C C . GLN A 1 84 ? 4.094 -10.732 -19.356 1.00 91.81 84 GLN A C 1
ATOM 676 O O . GLN A 1 84 ? 3.180 -11.108 -20.089 1.00 91.81 84 GLN A O 1
ATOM 681 N N . VAL A 1 85 ? 3.929 -10.588 -18.037 1.00 85.75 85 VAL A N 1
ATOM 682 C CA . VAL A 1 85 ? 2.638 -10.817 -17.380 1.00 85.75 85 VAL A CA 1
ATOM 683 C C . VAL A 1 85 ? 1.722 -9.645 -17.712 1.00 85.75 85 VAL A C 1
ATOM 685 O O . VAL A 1 85 ? 1.949 -8.524 -17.258 1.00 85.75 85 VAL A O 1
ATOM 688 N N . ALA A 1 86 ? 0.706 -9.902 -18.532 1.00 83.69 86 ALA A N 1
ATOM 689 C CA . ALA A 1 86 ? -0.293 -8.905 -18.892 1.00 83.69 86 ALA A CA 1
ATOM 690 C C . ALA A 1 86 ? -1.152 -8.511 -17.679 1.00 83.69 86 ALA A C 1
ATOM 692 O O . ALA A 1 86 ? -1.354 -9.310 -16.766 1.00 83.69 86 ALA A O 1
ATOM 693 N N . ASP A 1 87 ? -1.651 -7.274 -17.692 1.00 83.50 87 ASP A N 1
ATOM 694 C CA . ASP A 1 87 ? -2.642 -6.739 -16.746 1.00 83.50 87 ASP A CA 1
ATOM 695 C C . ASP A 1 87 ? -2.241 -6.741 -15.259 1.00 83.50 87 ASP A C 1
ATOM 697 O O . ASP A 1 87 ? -3.069 -6.505 -14.380 1.00 83.50 87 ASP A O 1
ATOM 701 N N . VAL A 1 88 ? -0.954 -6.937 -14.960 1.00 85.31 88 VAL A N 1
ATOM 702 C CA . VAL A 1 88 ? -0.406 -6.832 -13.604 1.00 85.31 88 VAL A CA 1
ATOM 703 C C . VAL A 1 88 ? 0.495 -5.609 -13.515 1.00 85.31 88 VAL A C 1
ATOM 705 O O . VAL A 1 88 ? 1.334 -5.360 -14.377 1.00 85.31 88 VAL A O 1
ATOM 708 N N . GLN A 1 89 ? 0.332 -4.840 -12.442 1.00 84.31 89 GLN A N 1
ATOM 709 C CA . GLN A 1 89 ? 1.132 -3.653 -12.163 1.00 84.31 89 GLN A CA 1
ATOM 710 C C . GLN A 1 89 ? 1.652 -3.692 -10.726 1.00 84.31 89 GLN A C 1
ATOM 712 O O . GLN A 1 89 ? 0.996 -4.214 -9.823 1.00 84.31 89 GLN A O 1
ATOM 717 N N . SER A 1 90 ? 2.832 -3.112 -10.521 1.00 87.06 90 SER A N 1
ATOM 718 C CA . SER A 1 90 ? 3.478 -2.986 -9.217 1.00 87.06 90 SER A CA 1
ATOM 719 C C . SER A 1 90 ? 3.405 -1.537 -8.745 1.00 87.06 90 SER A C 1
ATOM 721 O O . SER A 1 90 ? 3.746 -0.626 -9.495 1.00 87.06 90 SER A O 1
ATOM 723 N N . PHE A 1 91 ? 2.979 -1.325 -7.499 1.00 86.00 91 PHE A N 1
ATOM 724 C CA . PHE A 1 91 ? 2.852 0.005 -6.909 1.00 86.00 91 PHE A CA 1
ATOM 725 C C . PHE A 1 91 ? 3.443 0.053 -5.505 1.00 86.00 91 PHE A C 1
ATOM 727 O O . PHE A 1 91 ? 3.375 -0.918 -4.749 1.00 86.00 91 PHE A O 1
ATOM 734 N N . ILE A 1 92 ? 3.920 1.231 -5.112 1.00 87.56 92 ILE A N 1
ATOM 735 C CA . ILE A 1 92 ? 4.087 1.584 -3.700 1.00 87.56 92 ILE A CA 1
ATOM 736 C C . ILE A 1 92 ? 2.809 2.240 -3.169 1.00 87.56 92 ILE A C 1
ATOM 738 O O . ILE A 1 92 ? 2.131 2.969 -3.893 1.00 87.56 92 ILE A O 1
ATOM 742 N N . LEU A 1 93 ? 2.482 2.048 -1.889 1.00 86.94 93 LEU A N 1
ATOM 743 C CA . LEU A 1 93 ? 1.459 2.881 -1.252 1.00 86.94 93 LEU A CA 1
ATOM 744 C C . LEU A 1 93 ? 2.079 4.182 -0.768 1.00 86.94 93 LEU A C 1
ATOM 746 O O . LEU A 1 93 ? 2.967 4.170 0.091 1.00 86.94 93 LEU A O 1
ATOM 750 N N . ARG A 1 94 ? 1.534 5.293 -1.263 1.00 85.69 94 ARG A N 1
ATOM 751 C CA . ARG A 1 94 ? 1.876 6.641 -0.807 1.00 85.69 94 ARG A CA 1
ATOM 752 C C . ARG A 1 94 ? 1.602 6.792 0.690 1.00 85.69 94 ARG A C 1
ATOM 754 O O . ARG A 1 94 ? 0.533 6.416 1.158 1.00 85.69 94 ARG A O 1
ATOM 761 N N . ASP A 1 95 ? 2.580 7.321 1.423 1.00 82.69 95 ASP A N 1
ATOM 762 C CA . ASP A 1 95 ? 2.603 7.464 2.895 1.00 82.69 95 ASP A CA 1
ATOM 763 C C . ASP A 1 95 ? 2.559 6.133 3.683 1.00 82.69 95 ASP A C 1
ATOM 765 O O . ASP A 1 95 ? 2.732 6.101 4.906 1.00 82.69 95 ASP A O 1
ATOM 769 N N . GLY A 1 96 ? 2.352 5.019 2.979 1.00 82.75 96 GLY A N 1
ATOM 770 C CA . GLY A 1 96 ? 2.312 3.665 3.496 1.00 82.75 96 GLY A CA 1
ATOM 771 C C . GLY A 1 96 ? 1.326 3.385 4.603 1.00 82.75 96 GLY A C 1
ATOM 772 O O . GLY A 1 96 ? 0.386 4.135 4.842 1.00 82.75 96 GLY A O 1
ATOM 773 N N . ILE A 1 97 ? 1.573 2.277 5.306 1.00 84.94 97 ILE A N 1
ATOM 774 C CA . ILE A 1 97 ? 0.694 1.822 6.386 1.00 84.94 97 ILE A CA 1
ATOM 775 C C . ILE A 1 97 ? 0.582 2.851 7.511 1.00 84.94 97 ILE A C 1
ATOM 777 O O . ILE A 1 97 ? -0.461 2.973 8.128 1.00 84.94 97 ILE A O 1
ATOM 781 N N . ALA A 1 98 ? 1.639 3.633 7.744 1.00 84.06 98 ALA A N 1
ATOM 782 C CA . ALA A 1 98 ? 1.629 4.708 8.725 1.00 84.06 98 ALA A CA 1
ATOM 783 C C . ALA A 1 98 ? 0.671 5.836 8.321 1.00 84.06 98 ALA A C 1
ATOM 785 O O . ALA A 1 98 ? -0.059 6.337 9.174 1.00 84.06 98 ALA A O 1
ATOM 786 N N . GLY A 1 99 ? 0.666 6.212 7.038 1.00 87.19 99 GLY A N 1
ATOM 787 C CA . GLY A 1 99 ? -0.291 7.163 6.484 1.00 87.19 99 GLY A CA 1
ATOM 788 C C . GLY A 1 99 ? -1.707 6.601 6.401 1.00 87.19 99 GLY A C 1
ATOM 789 O O . GLY A 1 99 ? -2.653 7.357 6.564 1.00 87.19 99 GLY A O 1
ATOM 790 N N . TRP A 1 100 ? -1.865 5.292 6.195 1.00 90.69 100 TRP A N 1
ATOM 791 C CA . TRP A 1 100 ? -3.158 4.604 6.244 1.00 90.69 100 TRP A CA 1
ATOM 792 C C . TRP A 1 100 ? -3.745 4.603 7.663 1.00 90.69 100 TRP A C 1
ATOM 794 O O . TRP A 1 100 ? -4.840 5.106 7.883 1.00 90.69 100 TRP A O 1
ATOM 804 N N . ALA A 1 101 ? -2.981 4.120 8.643 1.00 88.81 101 ALA A N 1
ATOM 805 C CA . ALA A 1 101 ? -3.391 3.982 10.040 1.00 88.81 101 ALA A CA 1
ATOM 806 C C . ALA A 1 101 ? -3.709 5.315 10.742 1.00 88.81 101 ALA A C 1
ATOM 808 O O . ALA A 1 101 ? -4.417 5.324 11.745 1.00 88.81 101 ALA A O 1
ATOM 809 N N . ARG A 1 102 ? -3.181 6.435 10.229 1.00 88.31 102 ARG A N 1
ATOM 810 C CA . ARG A 1 102 ? -3.427 7.795 10.743 1.00 88.31 102 ARG A CA 1
ATOM 811 C C . ARG A 1 102 ? -4.479 8.574 9.941 1.00 88.31 102 ARG A C 1
ATOM 813 O O . ARG A 1 102 ? -4.731 9.732 10.253 1.00 88.31 102 ARG A O 1
ATOM 820 N N . ALA A 1 103 ? -5.063 7.990 8.893 1.00 91.06 103 ALA A N 1
ATOM 821 C CA . ALA A 1 103 ? -5.977 8.707 8.000 1.00 91.06 103 ALA A CA 1
ATOM 822 C C . ALA A 1 103 ? -7.442 8.730 8.473 1.00 91.06 103 ALA A C 1
ATOM 824 O O . ALA A 1 103 ? -8.266 9.363 7.818 1.00 91.06 103 ALA A O 1
ATOM 825 N N . GLY A 1 104 ? -7.752 8.090 9.603 1.00 92.38 104 GLY A N 1
ATOM 826 C CA . GLY A 1 104 ? -9.075 8.098 10.230 1.00 92.38 104 GLY A CA 1
ATOM 827 C C . GLY A 1 104 ? -9.817 6.767 10.119 1.00 92.38 104 GLY A C 1
ATOM 828 O O . GLY A 1 104 ? -9.332 5.808 9.514 1.00 92.38 104 GLY A O 1
ATOM 829 N N . ASP A 1 105 ? -11.010 6.736 10.710 1.00 92.94 105 ASP A N 1
ATOM 830 C CA . ASP A 1 105 ? -11.776 5.510 10.962 1.00 92.94 105 ASP A CA 1
ATOM 831 C C . ASP A 1 105 ? -12.090 4.712 9.696 1.00 92.94 105 ASP A C 1
ATOM 833 O O . ASP A 1 105 ? -12.041 3.486 9.697 1.00 92.94 105 ASP A O 1
ATOM 837 N N . GLU A 1 106 ? -12.345 5.392 8.578 1.00 94.38 106 GLU A N 1
ATOM 838 C CA . GLU A 1 106 ? -12.638 4.725 7.305 1.00 94.38 106 GLU A CA 1
ATOM 839 C C . GLU A 1 106 ? -11.472 3.863 6.783 1.00 94.38 106 GLU A C 1
ATOM 841 O O . GLU A 1 106 ? -11.690 2.956 5.983 1.00 94.38 106 GLU A O 1
ATOM 846 N N . TYR A 1 107 ? -10.243 4.133 7.233 1.00 92.62 107 TYR A N 1
ATOM 847 C CA . TYR A 1 107 ? -9.050 3.361 6.891 1.00 92.62 107 TYR A CA 1
ATOM 848 C C . TYR A 1 107 ? -8.756 2.301 7.951 1.00 92.62 107 TYR A C 1
ATOM 850 O O . TYR A 1 107 ? -8.424 1.166 7.607 1.00 92.62 107 TYR A O 1
ATOM 858 N N . THR A 1 108 ? -8.883 2.642 9.234 1.00 91.50 108 THR A N 1
ATOM 859 C CA . THR A 1 108 ? -8.589 1.718 10.341 1.00 91.50 108 THR A CA 1
ATOM 860 C C . THR A 1 108 ? -9.641 0.617 10.468 1.00 91.50 108 THR A C 1
ATOM 862 O O . THR A 1 108 ? -9.307 -0.489 10.865 1.00 91.50 108 THR A O 1
ATOM 865 N N . GL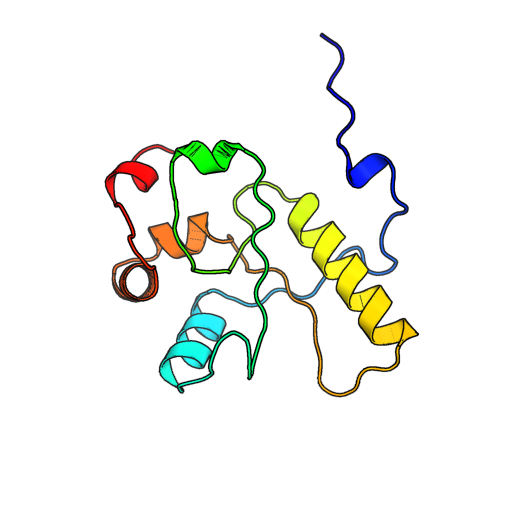N A 1 109 ? -10.881 0.842 10.027 1.00 91.12 109 GLN A N 1
ATOM 866 C CA . GLN A 1 109 ? -11.895 -0.217 9.909 1.00 91.12 109 GLN A CA 1
ATOM 867 C C . GLN A 1 109 ? -11.552 -1.267 8.849 1.00 91.12 109 GLN A C 1
ATOM 869 O O . GLN A 1 109 ? -12.005 -2.404 8.932 1.00 91.12 109 GLN A O 1
ATOM 874 N N . MET A 1 110 ? -10.737 -0.898 7.859 1.00 89.12 110 MET A N 1
ATOM 875 C CA . MET A 1 110 ? -10.191 -1.844 6.885 1.00 89.12 110 MET A CA 1
ATOM 876 C C . MET A 1 110 ? -8.943 -2.553 7.419 1.00 89.12 110 MET A C 1
ATOM 878 O O . MET A 1 110 ? -8.307 -3.297 6.672 1.00 89.12 110 MET A O 1
ATOM 882 N N . MET A 1 111 ? -8.559 -2.275 8.671 1.00 86.75 111 MET A N 1
ATOM 883 C CA . MET A 1 111 ? -7.440 -2.898 9.345 1.00 86.75 111 MET A CA 1
ATOM 884 C C . MET A 1 111 ? -7.908 -3.994 10.314 1.00 86.75 111 MET A C 1
ATOM 886 O O . MET A 1 111 ? -8.420 -3.691 11.387 1.00 86.75 111 MET A O 1
ATOM 890 N N . ASP A 1 112 ? -7.682 -5.261 9.968 1.00 85.19 112 ASP A N 1
ATOM 891 C CA . ASP A 1 112 ? -7.666 -6.378 10.921 1.00 85.19 112 ASP A CA 1
ATOM 892 C C . ASP A 1 112 ? -6.878 -6.022 12.195 1.00 85.19 112 ASP A C 1
ATOM 894 O O . ASP A 1 112 ? -5.852 -5.342 12.122 1.00 85.19 112 ASP A O 1
ATOM 898 N N . GLU A 1 113 ? -7.441 -6.419 13.346 1.00 85.19 113 GLU A N 1
ATOM 899 C CA . GLU A 1 113 ? -6.981 -6.215 14.738 1.00 85.19 113 GLU A CA 1
ATOM 900 C C . GLU A 1 113 ? -6.181 -4.906 15.007 1.00 85.19 113 GLU A C 1
ATOM 902 O O . GLU A 1 113 ? -5.241 -4.831 15.803 1.00 85.19 113 GLU A O 1
ATOM 907 N N . TYR A 1 114 ? -6.583 -3.820 14.342 1.00 85.81 114 TYR A N 1
ATOM 908 C CA . TYR A 1 114 ? -6.029 -2.492 14.558 1.00 85.81 114 TYR A CA 1
ATOM 909 C C . TYR A 1 114 ? -6.076 -2.107 16.038 1.00 85.81 114 TYR A C 1
ATOM 911 O O . TYR A 1 114 ? -7.140 -2.076 16.653 1.00 85.81 114 TYR A O 1
ATOM 919 N N . ASP A 1 115 ? -4.914 -1.753 16.578 1.00 85.44 115 ASP A N 1
ATOM 920 C CA . ASP A 1 115 ? -4.780 -1.180 17.908 1.00 85.44 115 ASP A CA 1
ATOM 921 C C . ASP A 1 115 ? -4.348 0.282 17.785 1.00 85.44 115 ASP A C 1
ATOM 923 O O . ASP A 1 115 ? -3.234 0.572 17.346 1.00 85.44 115 ASP A O 1
ATOM 927 N N . ALA A 1 116 ? -5.230 1.200 18.182 1.00 86.06 116 ALA A N 1
ATOM 928 C CA . ALA A 1 116 ? -4.968 2.632 18.133 1.00 86.06 116 ALA A CA 1
ATOM 929 C C . ALA A 1 116 ? -3.741 3.025 18.968 1.00 86.06 116 ALA A C 1
ATOM 931 O O . ALA A 1 116 ? -2.977 3.890 18.532 1.00 86.06 116 ALA A O 1
ATOM 932 N N . GLU A 1 117 ? -3.509 2.378 20.119 1.00 84.75 117 GLU A N 1
ATOM 933 C CA . GLU A 1 117 ? -2.401 2.704 21.025 1.00 84.75 117 GLU A CA 1
ATOM 934 C C . GLU A 1 117 ? -1.050 2.536 20.325 1.00 84.75 117 GLU A C 1
ATOM 936 O O . GLU A 1 117 ? -0.190 3.419 20.416 1.00 84.75 117 GLU A O 1
ATOM 941 N N . THR A 1 118 ? -0.911 1.491 19.504 1.00 81.94 118 THR A N 1
ATOM 942 C CA . THR A 1 118 ? 0.274 1.247 18.666 1.00 81.94 118 THR A CA 1
ATOM 943 C C . THR A 1 118 ? 0.609 2.412 17.720 1.00 81.94 118 THR A C 1
ATOM 945 O O . THR A 1 118 ? 1.774 2.615 17.365 1.00 81.94 118 THR A O 1
ATOM 948 N N . TRP A 1 119 ? -0.379 3.219 17.323 1.00 80.81 119 TRP A N 1
ATOM 949 C CA . TRP A 1 119 ? -0.204 4.329 16.375 1.00 80.81 119 TRP A CA 1
ATOM 950 C C . TRP A 1 119 ? -0.201 5.716 17.027 1.00 80.81 119 TRP A C 1
ATOM 952 O O . TRP A 1 119 ? 0.044 6.700 16.327 1.00 80.81 119 TRP A O 1
ATOM 962 N N . THR A 1 120 ? -0.410 5.805 18.345 1.00 70.69 120 THR A N 1
ATOM 963 C CA . THR A 1 120 ? -0.380 7.078 19.093 1.00 70.69 120 THR A CA 1
ATOM 964 C C . THR A 1 120 ? 1.027 7.653 19.276 1.00 70.69 120 THR A C 1
ATOM 966 O O . THR A 1 120 ? 1.173 8.857 19.482 1.00 70.69 120 THR A O 1
ATOM 969 N N . SER A 1 121 ? 2.077 6.831 19.166 1.00 61.12 121 SER A N 1
ATOM 970 C CA . SER A 1 121 ? 3.467 7.274 19.320 1.00 61.12 121 SER A CA 1
ATOM 971 C C . SER A 1 121 ? 4.194 7.375 17.971 1.00 61.12 121 SER A C 1
ATOM 973 O O . SER A 1 121 ? 4.667 6.381 17.418 1.00 61.12 121 SER A O 1
ATOM 975 N N . LYS A 1 122 ? 4.248 8.601 17.433 1.00 47.41 122 LYS A N 1
ATOM 976 C CA . LYS A 1 122 ? 5.234 9.192 16.494 1.00 47.41 122 LYS A CA 1
ATOM 977 C C . LYS A 1 122 ? 4.574 10.223 15.596 1.00 47.41 122 LYS A C 1
ATOM 979 O O . LYS A 1 122 ? 3.653 9.822 14.841 1.00 47.41 122 LYS A O 1
#